Protein AF-M3AT67-F1 (afdb_monomer_lite)

Sequence (167 aa):
MSQQEASGSRSSTAAASSSAEDDWSSVTDPSERRKIQNRIAQRKFREKMRQQQEDRERQIENERRAKGAYTAPEPGDVDDLGESGIPWGSFSLRHVIARGRQKEQSSRETSPHAAASRTGGSSRVGLQLIDEYARGSPAWAAWRDRVGLGEQRPPPDAIPRSNEQRI

Organism: Pseudocercospora fijiensis (strain CIRAD86) (NCBI:txid383855)

Secondary structure (DSSP, 8-state):
-----------SSHHHHHHHTT-GGG---HHHHHHHHHHHHHHHHHHHHHHHHHHHHHHHHHHHHHHHHTSPPPTTTS-----TTSTT----HHHHHHHHHHHHHHHHHHSHHHHHHTSS---SSS----TTGGGSPPTTHHHHGGG-SS--PPPS-----------

Foldseek 3Di:
DDDDDDDPPDDDPPVVVLVVQLPLVPDPDPVSSVVSVVVVVVVVVVVVVVVVVVVVVVVVVVVVVVVCVPDDDQLVRDDCPPCCVPPVGDDSPSVVSVVVVVVVVVCCVPDPVVVVVVPDDDDPDPDPPPPPVVPDDDPCVVVVVVVPPDDPDDDPDDDPDDDDDDD

InterPro domains:
  IPR004827 Basic-leucine zipper domain [PS00036] (33-48)
  IPR052635 Secondary Metabolite Biosynthesis Regulator [PTHR39607] (3-114)

Radius of gyration: 35.33 Å; chains: 1; bounding box: 55×85×100 Å

pLDDT: mean 70.22, std 16.79, range [43.44, 96.75]

Structure (mmCIF, N/CA/C/O backbone):
data_AF-M3AT67-F1
#
_entry.id   AF-M3AT67-F1
#
loop_
_atom_site.group_PDB
_atom_site.id
_atom_site.type_symbol
_atom_site.label_atom_id
_atom_site.label_alt_id
_atom_site.label_comp_id
_atom_site.label_asym_id
_atom_site.label_entity_id
_atom_site.label_seq_id
_atom_site.pdbx_PDB_ins_code
_atom_site.Cartn_x
_atom_site.Cartn_y
_atom_site.Cartn_z
_atom_site.occupancy
_atom_site.B_iso_or_equiv
_atom_site.auth_seq_id
_atom_site.auth_comp_id
_atom_site.auth_asym_id
_atom_site.auth_atom_id
_atom_site.pdbx_PDB_model_num
ATOM 1 N N . MET A 1 1 ? 5.896 -48.317 30.051 1.00 45.38 1 MET A N 1
ATOM 2 C CA . MET A 1 1 ? 5.629 -46.966 30.588 1.00 45.38 1 MET A CA 1
ATOM 3 C C . MET A 1 1 ? 4.649 -46.297 29.645 1.00 45.38 1 MET A C 1
ATOM 5 O O . MET A 1 1 ? 4.865 -46.349 28.442 1.00 45.38 1 MET A O 1
ATOM 9 N N . SER A 1 2 ? 3.526 -45.844 30.196 1.00 44.16 2 SER A N 1
ATOM 10 C CA . SER A 1 2 ? 2.320 -45.418 29.485 1.00 44.16 2 SER A CA 1
ATOM 11 C C . SER A 1 2 ? 2.513 -44.221 28.555 1.00 44.16 2 SER A C 1
ATOM 13 O O . SER A 1 2 ? 3.313 -43.330 28.820 1.00 44.16 2 SER A O 1
ATOM 15 N N . GLN A 1 3 ? 1.699 -44.235 27.500 1.00 50.09 3 GLN A N 1
ATOM 16 C CA . GLN A 1 3 ? 1.462 -43.177 26.522 1.00 50.09 3 GLN A CA 1
ATOM 17 C C . GLN A 1 3 ? 1.010 -41.852 27.152 1.00 50.09 3 GLN A C 1
ATOM 19 O O . GLN A 1 3 ? 0.337 -41.884 28.182 1.00 50.09 3 GLN A O 1
ATOM 24 N N . GLN A 1 4 ? 1.234 -40.738 26.442 1.00 43.91 4 GLN A N 1
ATOM 25 C CA . GLN A 1 4 ? 0.180 -39.753 26.147 1.00 43.91 4 GLN A CA 1
ATOM 26 C C . GLN A 1 4 ? 0.640 -38.722 25.098 1.00 43.91 4 GLN A C 1
ATOM 28 O O . GLN A 1 4 ? 1.386 -37.790 25.386 1.00 43.91 4 GLN A O 1
ATOM 33 N N . GLU A 1 5 ? 0.142 -38.905 23.875 1.00 45.88 5 GLU A N 1
ATOM 34 C CA . GLU A 1 5 ? -0.000 -37.877 22.841 1.00 45.88 5 GLU A CA 1
ATOM 35 C C . GLU A 1 5 ? -1.113 -36.910 23.280 1.00 45.88 5 GLU A C 1
ATOM 37 O O . GLU A 1 5 ? -2.270 -37.310 23.416 1.00 45.88 5 GLU A O 1
ATOM 42 N N . ALA A 1 6 ? -0.786 -35.641 23.528 1.00 43.50 6 ALA A N 1
ATOM 43 C CA . ALA A 1 6 ? -1.781 -34.612 23.822 1.00 43.50 6 ALA A CA 1
ATOM 44 C C . ALA A 1 6 ? -2.079 -33.809 22.550 1.00 43.50 6 ALA A C 1
ATOM 46 O O . ALA A 1 6 ? -1.351 -32.883 22.189 1.00 43.50 6 ALA A O 1
ATOM 47 N N . SER A 1 7 ? -3.174 -34.161 21.872 1.00 47.81 7 SER A N 1
ATOM 48 C CA . SER A 1 7 ? -3.697 -33.408 20.735 1.00 47.81 7 SER A CA 1
ATOM 49 C C . SER A 1 7 ? -4.155 -32.012 21.176 1.00 47.81 7 SER A C 1
ATOM 51 O O . SER A 1 7 ? -5.141 -31.860 21.901 1.00 47.81 7 SER A O 1
ATOM 53 N N . GLY A 1 8 ? -3.468 -30.974 20.707 1.00 47.97 8 GLY A N 1
ATOM 54 C CA . GLY A 1 8 ? -3.884 -29.582 20.855 1.00 47.97 8 GLY A CA 1
ATOM 55 C C . GLY A 1 8 ? -5.006 -29.210 19.884 1.00 47.97 8 GLY A C 1
ATOM 56 O O . GLY A 1 8 ? -4.777 -28.439 18.960 1.00 47.97 8 GLY A O 1
ATOM 57 N N . SER A 1 9 ? -6.219 -29.722 20.101 1.00 48.59 9 SER A N 1
ATOM 58 C CA . SER A 1 9 ? -7.427 -29.257 19.404 1.00 48.59 9 SER A CA 1
ATOM 59 C C . SER A 1 9 ? -8.166 -28.244 20.281 1.00 48.59 9 SER A C 1
ATOM 61 O O . SER A 1 9 ? -9.017 -28.593 21.095 1.00 48.59 9 SER A O 1
ATOM 63 N N . ARG A 1 10 ? -7.779 -26.969 20.180 1.00 55.84 10 ARG A N 1
ATOM 64 C CA . ARG A 1 10 ? -8.461 -25.842 20.843 1.00 55.84 10 ARG A CA 1
ATOM 65 C C . ARG A 1 10 ? -8.321 -24.561 20.024 1.00 55.84 10 ARG A C 1
ATOM 67 O O . ARG A 1 10 ? -7.561 -23.672 20.391 1.00 55.84 10 ARG A O 1
ATOM 74 N N . SER A 1 11 ? -8.998 -24.457 18.883 1.00 56.22 11 SER A N 1
ATOM 75 C CA . SER A 1 11 ? -8.933 -23.210 18.096 1.00 56.22 11 SER A CA 1
ATOM 76 C C . SER A 1 11 ? -10.203 -22.796 17.358 1.00 56.22 11 SER A C 1
ATOM 78 O O . SER A 1 11 ? -10.238 -21.684 16.845 1.00 56.22 11 SER A O 1
ATOM 80 N N . SER A 1 12 ? -11.273 -23.592 17.343 1.00 55.72 12 SER A N 1
ATOM 81 C CA . SER A 1 12 ? -12.489 -23.235 16.595 1.00 55.72 12 SER A CA 1
ATOM 82 C C . SER A 1 12 ? -13.555 -22.502 17.422 1.00 55.72 12 SER A C 1
ATOM 84 O O . SER A 1 12 ? -14.336 -21.745 16.857 1.00 55.72 12 SER A O 1
ATOM 86 N N . THR A 1 13 ? -13.577 -22.648 18.751 1.00 51.97 13 THR A N 1
ATOM 87 C CA . THR A 1 13 ? -14.615 -22.040 19.613 1.00 51.97 13 THR A CA 1
ATOM 88 C C . THR A 1 13 ? -14.251 -20.661 20.178 1.00 51.97 13 THR A C 1
ATOM 90 O O . THR A 1 13 ? -15.144 -19.893 20.521 1.00 51.97 13 THR A O 1
ATOM 93 N N . ALA A 1 14 ? -12.964 -20.296 20.226 1.00 57.53 14 ALA A N 1
ATOM 94 C CA . ALA A 1 14 ? -12.507 -19.028 20.815 1.00 57.53 14 ALA A CA 1
ATOM 95 C C . ALA A 1 14 ? -12.813 -17.787 19.950 1.00 57.53 14 ALA A C 1
ATOM 97 O O . ALA A 1 14 ? -12.904 -16.675 20.465 1.00 57.53 14 ALA A O 1
ATOM 98 N N . ALA A 1 15 ? -12.972 -17.957 18.633 1.00 55.03 15 ALA A N 1
ATOM 99 C CA . ALA A 1 15 ? -13.294 -16.847 17.738 1.00 55.03 15 ALA A CA 1
ATOM 100 C C . ALA A 1 15 ? -14.748 -16.375 17.916 1.00 55.03 15 ALA A C 1
ATOM 102 O O . ALA A 1 15 ? -14.995 -15.171 17.938 1.00 55.03 15 ALA A O 1
ATOM 103 N N . ALA A 1 16 ? -15.687 -17.307 18.115 1.00 53.00 16 ALA A N 1
ATOM 104 C CA . ALA A 1 16 ? -17.110 -17.002 18.259 1.00 53.00 16 ALA A CA 1
ATOM 105 C C . ALA A 1 16 ? -17.460 -16.335 19.604 1.00 53.00 16 ALA A C 1
ATOM 107 O O . ALA A 1 16 ? -18.345 -15.486 19.638 1.00 53.00 16 ALA A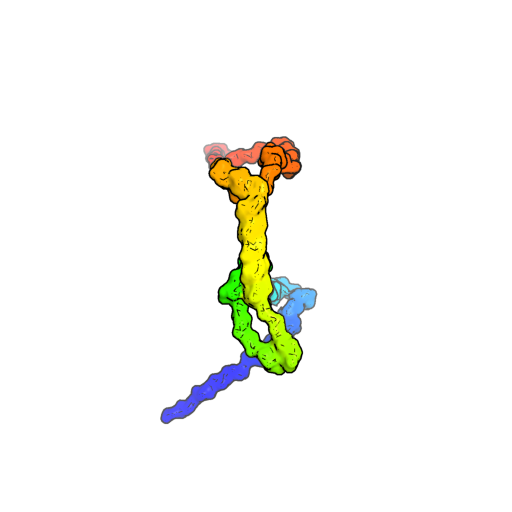 O 1
ATOM 108 N N . SER A 1 17 ? -16.756 -16.658 20.699 1.00 55.38 17 SER A N 1
ATOM 109 C CA . SER A 1 17 ? -16.982 -15.996 21.998 1.00 55.38 17 SER A CA 1
ATOM 110 C C . SER A 1 17 ? -16.421 -14.568 22.034 1.00 55.38 17 SER A C 1
ATOM 112 O O . SER A 1 17 ? -17.018 -13.676 22.634 1.00 55.38 17 SER A O 1
ATOM 114 N N . SER A 1 18 ? -15.319 -14.324 21.312 1.00 59.28 18 SER A N 1
ATOM 115 C CA . SER A 1 18 ? -14.606 -13.043 21.354 1.00 59.28 18 SER A CA 1
ATOM 116 C C . SER A 1 18 ? -15.445 -11.843 20.906 1.00 59.28 18 SER A C 1
ATOM 118 O O . SER A 1 18 ? -15.249 -10.747 21.422 1.00 59.28 18 SER A O 1
ATOM 120 N N . SER A 1 19 ? -16.399 -12.041 19.990 1.00 61.22 19 SER A N 1
ATOM 121 C CA . SER A 1 19 ? -17.265 -10.972 19.479 1.00 61.22 19 SER A CA 1
ATOM 122 C C . SER A 1 19 ? -18.291 -10.497 20.509 1.00 61.22 19 SER A C 1
ATOM 124 O O . SER A 1 19 ? -18.550 -9.303 20.587 1.00 61.22 19 SER A O 1
ATOM 126 N N . ALA A 1 20 ? -18.833 -11.407 21.326 1.00 64.94 20 ALA A N 1
ATOM 127 C CA . ALA A 1 20 ? -19.767 -11.062 22.401 1.00 64.94 20 ALA A CA 1
ATOM 128 C C . ALA A 1 20 ? -19.049 -10.414 23.601 1.00 64.94 20 ALA A C 1
ATOM 130 O O . ALA A 1 20 ? -19.610 -9.576 24.298 1.00 64.94 20 ALA A O 1
ATOM 131 N N . GLU A 1 21 ? -17.782 -10.769 23.826 1.00 65.38 21 GLU A N 1
ATOM 132 C CA . GLU A 1 21 ? -16.950 -10.246 24.919 1.00 65.38 21 GLU A CA 1
ATOM 133 C C . GLU A 1 21 ? -16.265 -8.904 24.595 1.00 65.38 21 GLU A C 1
ATOM 135 O O . GLU A 1 21 ? -15.608 -8.314 25.460 1.00 65.38 21 GLU A O 1
ATOM 140 N N . ASP A 1 22 ? -16.401 -8.410 23.364 1.00 69.19 22 ASP A N 1
ATOM 141 C CA . ASP A 1 22 ? -15.834 -7.138 22.902 1.00 69.19 22 ASP A CA 1
ATOM 142 C C . ASP A 1 22 ? -16.805 -5.943 23.005 1.00 69.19 22 ASP A C 1
ATOM 144 O O . ASP A 1 22 ? -16.386 -4.795 22.812 1.00 69.19 22 ASP A O 1
ATOM 148 N N . ASP A 1 23 ? -18.072 -6.166 23.361 1.00 79.81 23 ASP A N 1
ATOM 149 C CA . ASP A 1 23 ? -19.056 -5.092 23.540 1.00 79.81 23 ASP A CA 1
ATOM 150 C C . ASP A 1 23 ? -18.883 -4.399 24.900 1.00 79.81 23 ASP A C 1
ATOM 152 O O . ASP A 1 23 ? -19.496 -4.729 25.911 1.00 79.81 23 ASP A O 1
ATOM 156 N N . TRP A 1 24 ? -18.015 -3.386 24.934 1.00 80.75 24 TRP A N 1
ATOM 157 C CA . TRP A 1 24 ? -17.760 -2.566 26.124 1.00 80.75 24 TRP A CA 1
ATOM 158 C C . TRP A 1 24 ? -18.856 -1.529 26.412 1.00 80.75 24 TRP A C 1
ATOM 160 O O . TRP A 1 24 ? -18.820 -0.887 27.463 1.00 80.75 24 TRP A O 1
ATOM 170 N N . SER A 1 25 ? -19.790 -1.301 25.483 1.00 79.25 25 SER A N 1
ATOM 171 C CA . SER A 1 25 ? -20.842 -0.280 25.607 1.00 79.25 25 SER A CA 1
ATOM 172 C C . SER A 1 25 ? -21.978 -0.678 26.548 1.00 79.25 25 SER A C 1
ATOM 174 O O . SER A 1 25 ? -22.674 0.202 27.044 1.00 79.25 25 SER A O 1
ATOM 176 N N . SER A 1 26 ? -22.160 -1.974 26.805 1.00 77.44 26 SER A N 1
ATOM 177 C CA . SER A 1 26 ? -23.190 -2.525 27.697 1.00 77.44 26 SER A CA 1
ATOM 178 C C . SER A 1 26 ? -22.683 -2.799 29.121 1.00 77.44 26 SER A C 1
ATOM 180 O O . SER A 1 26 ? -23.468 -3.180 29.986 1.00 77.44 26 SER A O 1
ATOM 182 N N . VAL A 1 27 ? -21.389 -2.584 29.390 1.00 83.00 27 VAL A N 1
ATOM 183 C CA . VAL A 1 27 ? -20.759 -2.867 30.689 1.00 83.00 27 VAL A CA 1
ATOM 184 C C . VAL A 1 27 ? -20.924 -1.692 31.653 1.00 83.00 27 VAL A C 1
ATOM 186 O O . VAL A 1 27 ? -20.444 -0.588 31.393 1.00 83.00 27 VAL A O 1
ATOM 189 N N . THR A 1 28 ? -21.586 -1.944 32.785 1.00 86.06 28 THR A N 1
ATOM 190 C CA . THR A 1 28 ? -21.862 -0.947 33.834 1.00 86.06 28 THR A CA 1
ATOM 191 C C . THR A 1 28 ? -20.648 -0.665 34.728 1.00 86.06 28 THR A C 1
ATOM 193 O O . THR A 1 28 ? -20.479 0.470 35.168 1.00 86.06 28 THR A O 1
ATOM 196 N N . ASP A 1 29 ? -19.782 -1.657 34.976 1.00 90.19 29 ASP A N 1
ATOM 197 C CA . ASP A 1 29 ? -18.579 -1.480 35.803 1.00 90.19 29 ASP A CA 1
ATOM 198 C C . ASP A 1 29 ? -17.418 -0.809 35.025 1.00 90.19 29 ASP A C 1
ATOM 200 O O . ASP A 1 29 ? -16.987 -1.310 33.975 1.00 90.19 29 ASP A O 1
ATOM 204 N N . PRO A 1 30 ? -16.840 0.299 35.532 1.00 91.62 30 PRO A N 1
ATOM 205 C CA . PRO A 1 30 ? -15.703 0.965 34.897 1.00 91.62 30 PRO A CA 1
ATOM 206 C C . PRO A 1 30 ? -14.446 0.093 34.749 1.00 91.62 30 PRO A C 1
ATOM 208 O O . PRO A 1 30 ? -13.716 0.232 33.760 1.00 91.62 30 PRO A O 1
ATOM 211 N N . SER A 1 31 ? -14.169 -0.795 35.710 1.00 89.44 31 SER A N 1
ATOM 212 C CA . SER A 1 31 ? -12.942 -1.605 35.702 1.00 89.44 31 SER A CA 1
ATOM 213 C C . SER A 1 31 ? -13.005 -2.703 34.643 1.00 89.44 31 SER A C 1
ATOM 215 O O . SER A 1 31 ? -12.043 -2.911 33.894 1.00 89.44 31 SER A O 1
ATOM 217 N N . GLU A 1 32 ? -14.145 -3.377 34.525 1.00 89.00 32 GLU A N 1
ATOM 218 C CA . GLU A 1 32 ? -14.413 -4.345 33.462 1.00 89.00 32 GLU A CA 1
ATOM 219 C C . GLU A 1 32 ? -14.386 -3.699 32.076 1.00 89.00 32 GLU A C 1
ATOM 221 O O . GLU A 1 32 ? -13.685 -4.189 31.182 1.00 89.00 32 GLU A O 1
ATOM 226 N N . ARG A 1 33 ? -15.019 -2.530 31.911 1.00 94.06 33 ARG A N 1
ATOM 227 C CA . ARG A 1 33 ? -14.960 -1.762 30.659 1.00 94.06 33 ARG A CA 1
ATOM 228 C C . ARG A 1 33 ? -13.518 -1.469 30.239 1.00 94.06 33 ARG A C 1
ATOM 230 O O . ARG A 1 33 ? -13.166 -1.623 29.066 1.00 94.06 33 ARG A O 1
ATOM 237 N N . ARG A 1 34 ? -12.652 -1.088 31.188 1.00 94.38 34 ARG A N 1
ATOM 238 C CA . ARG A 1 34 ? -11.235 -0.808 30.909 1.00 94.38 34 ARG A CA 1
ATOM 239 C C . ARG A 1 34 ? -10.472 -2.050 30.438 1.00 94.38 34 ARG A C 1
ATOM 241 O O . ARG A 1 34 ? -9.646 -1.939 29.529 1.00 94.38 34 ARG A O 1
ATOM 248 N N . LYS A 1 35 ? -10.754 -3.228 31.005 1.00 94.31 35 LYS A N 1
ATOM 249 C CA . LYS A 1 35 ? -10.148 -4.502 30.571 1.00 94.31 35 LYS A CA 1
ATOM 250 C C . LYS A 1 35 ? -10.528 -4.838 29.127 1.00 94.31 35 LYS A C 1
ATOM 252 O O . LYS A 1 35 ? -9.646 -5.174 28.335 1.00 94.31 35 LYS A O 1
ATOM 257 N N . ILE A 1 36 ? -11.805 -4.679 28.768 1.00 92.56 36 ILE A N 1
ATOM 258 C CA . ILE A 1 36 ? -12.298 -4.929 27.404 1.00 92.56 36 ILE A CA 1
ATOM 259 C C . ILE A 1 36 ? -11.641 -3.964 26.410 1.00 92.56 36 ILE A C 1
ATOM 261 O O . ILE A 1 36 ? -11.109 -4.395 25.388 1.00 92.56 36 ILE A O 1
ATOM 265 N N . GLN A 1 37 ? -11.573 -2.671 26.741 1.00 93.62 37 GLN A N 1
ATOM 266 C CA . GLN A 1 37 ? -10.887 -1.682 25.905 1.00 93.62 37 GLN A CA 1
ATOM 267 C C . GLN A 1 37 ? -9.419 -2.036 25.655 1.00 93.62 37 GLN A C 1
ATOM 269 O O . GLN A 1 37 ? -8.972 -2.002 24.510 1.00 93.62 37 GLN A O 1
ATOM 274 N N . ASN A 1 38 ? -8.668 -2.392 26.702 1.00 95.31 38 ASN A N 1
ATOM 275 C CA . ASN A 1 38 ? -7.260 -2.768 26.563 1.00 95.31 38 ASN A CA 1
ATOM 276 C C . ASN A 1 38 ? -7.093 -4.008 25.679 1.00 95.31 38 ASN A C 1
ATOM 278 O O . ASN A 1 38 ? -6.204 -4.039 24.831 1.00 95.31 38 ASN A O 1
ATOM 282 N N . ARG A 1 39 ? -7.974 -5.003 25.822 1.00 93.75 39 ARG A N 1
ATOM 283 C CA . ARG A 1 39 ? -7.978 -6.199 24.972 1.00 93.75 39 ARG A CA 1
ATOM 284 C C . ARG A 1 39 ? -8.186 -5.845 23.497 1.00 93.75 39 ARG A C 1
ATOM 286 O O . ARG A 1 39 ? -7.401 -6.278 22.652 1.00 93.75 39 ARG A O 1
ATOM 293 N N . ILE A 1 40 ? -9.176 -5.008 23.189 1.00 93.31 40 ILE A N 1
ATOM 294 C CA . ILE A 1 40 ? -9.461 -4.565 21.815 1.00 93.31 40 ILE A CA 1
ATOM 295 C C . ILE A 1 40 ? -8.306 -3.730 21.259 1.00 93.31 40 ILE A C 1
ATOM 297 O O . ILE A 1 40 ? -7.873 -3.950 20.127 1.00 93.31 40 ILE A O 1
ATOM 301 N N . ALA A 1 41 ? -7.779 -2.795 22.052 1.00 94.62 41 ALA A N 1
ATOM 302 C CA . ALA A 1 41 ? -6.642 -1.969 21.667 1.00 94.62 41 ALA A CA 1
ATOM 303 C C . ALA A 1 41 ? -5.416 -2.834 21.348 1.00 94.62 41 ALA A C 1
ATOM 305 O O . ALA A 1 41 ? -4.776 -2.635 20.318 1.00 94.62 41 ALA A O 1
ATOM 306 N N . GLN A 1 42 ? -5.136 -3.847 22.172 1.00 95.69 42 GLN A N 1
ATOM 307 C CA . GLN A 1 42 ? -4.032 -4.775 21.954 1.00 95.69 42 GLN A CA 1
ATOM 308 C C . GLN A 1 42 ? -4.218 -5.596 20.675 1.00 95.69 42 GLN A C 1
ATOM 310 O O . GLN A 1 42 ? -3.253 -5.791 19.930 1.00 95.69 42 GLN A O 1
ATOM 315 N N . ARG A 1 43 ? -5.443 -6.067 20.397 1.00 95.12 43 ARG A N 1
ATOM 316 C CA . ARG A 1 43 ? -5.754 -6.786 19.155 1.00 95.12 43 ARG A CA 1
ATOM 317 C C . ARG A 1 43 ? -5.524 -5.894 17.938 1.00 95.12 43 ARG A C 1
ATOM 319 O O . ARG A 1 43 ? -4.746 -6.275 17.069 1.00 95.12 43 ARG A O 1
ATOM 326 N N . LYS A 1 44 ? -6.110 -4.692 17.927 1.00 95.81 44 LYS A N 1
ATOM 327 C CA . LYS A 1 44 ? -5.938 -3.712 16.841 1.00 95.81 44 LYS A CA 1
ATOM 328 C C . LYS A 1 44 ? -4.480 -3.311 16.652 1.00 95.81 44 LYS A C 1
ATOM 330 O O . LYS A 1 44 ? -4.029 -3.157 15.525 1.00 95.81 44 LYS A O 1
ATOM 335 N N . PHE A 1 45 ? -3.727 -3.163 17.740 1.00 96.75 45 PHE A N 1
ATOM 336 C CA . PHE A 1 45 ? -2.300 -2.870 17.670 1.00 96.75 45 PHE A CA 1
ATOM 337 C C . PHE A 1 45 ? -1.537 -3.999 16.969 1.00 96.75 45 PHE A C 1
ATOM 339 O O . PHE A 1 45 ? -0.801 -3.741 16.023 1.00 96.75 45 PHE A O 1
ATOM 346 N N . ARG A 1 46 ? -1.748 -5.256 17.381 1.00 96.62 46 ARG A N 1
ATOM 347 C CA . ARG A 1 46 ? -1.103 -6.423 16.753 1.00 96.62 46 ARG A CA 1
ATOM 348 C C . ARG A 1 46 ? -1.497 -6.582 15.285 1.00 96.62 46 ARG A C 1
ATOM 350 O O . ARG A 1 46 ? -0.641 -6.884 14.460 1.00 96.62 46 ARG A O 1
ATOM 357 N N . GLU A 1 47 ? -2.767 -6.363 14.967 1.00 95.44 47 GLU A N 1
ATOM 358 C CA . GLU A 1 47 ? -3.282 -6.393 13.598 1.00 95.44 47 GLU A CA 1
ATOM 359 C C . GLU A 1 47 ? -2.634 -5.307 12.736 1.00 95.44 47 GLU A C 1
ATOM 361 O O . GLU A 1 47 ? -2.063 -5.620 11.697 1.00 95.44 47 GLU A O 1
ATOM 366 N N . LYS A 1 48 ? -2.598 -4.058 13.216 1.00 96.50 48 LYS A N 1
ATOM 367 C CA . LYS A 1 48 ? -1.938 -2.946 12.522 1.00 96.50 48 LYS A CA 1
ATOM 368 C C . LYS A 1 48 ? -0.441 -3.184 12.335 1.00 96.50 48 LYS A C 1
ATOM 370 O O . LYS A 1 48 ? 0.096 -2.833 11.292 1.00 96.50 48 LYS A O 1
ATOM 375 N N . MET A 1 49 ? 0.235 -3.781 13.319 1.00 95.50 49 MET A N 1
ATOM 376 C CA . MET A 1 49 ? 1.651 -4.143 13.203 1.00 95.50 49 MET A CA 1
ATOM 377 C C . MET A 1 49 ? 1.881 -5.192 12.110 1.00 95.50 49 MET A C 1
ATOM 379 O O . MET A 1 49 ? 2.811 -5.048 11.321 1.00 95.50 49 MET A O 1
ATOM 383 N N . ARG A 1 50 ? 1.017 -6.213 12.027 1.00 95.56 50 ARG A N 1
ATOM 384 C CA . ARG A 1 50 ? 1.074 -7.225 10.962 1.00 95.56 50 ARG A CA 1
ATOM 385 C C . ARG A 1 50 ? 0.766 -6.617 9.594 1.00 95.56 50 ARG A C 1
ATOM 387 O O . ARG A 1 50 ? 1.508 -6.856 8.652 1.00 95.56 50 ARG A O 1
ATOM 394 N N . GLN A 1 51 ? -0.274 -5.792 9.507 1.00 95.12 51 GLN A N 1
ATOM 395 C CA . GLN A 1 51 ? -0.662 -5.130 8.267 1.00 95.12 51 GLN A CA 1
ATOM 396 C C . GLN A 1 51 ? 0.429 -4.181 7.767 1.00 95.12 51 GLN A C 1
ATOM 398 O O . GLN A 1 51 ? 0.761 -4.204 6.593 1.00 95.12 51 GLN A O 1
ATOM 403 N N . GLN A 1 52 ? 1.065 -3.412 8.656 1.00 96.00 52 GLN A N 1
ATOM 404 C CA . GLN A 1 52 ? 2.215 -2.590 8.272 1.00 96.00 52 GLN A CA 1
ATOM 405 C C . GLN A 1 52 ? 3.374 -3.421 7.726 1.00 96.00 52 GLN A C 1
ATOM 407 O O . GLN A 1 52 ? 4.087 -2.955 6.842 1.00 96.00 52 GLN A O 1
ATOM 412 N N . GLN A 1 53 ? 3.613 -4.607 8.286 1.00 95.50 53 GLN A N 1
ATOM 413 C CA . GLN A 1 53 ? 4.665 -5.486 7.795 1.00 95.50 53 GLN A CA 1
ATOM 414 C C . GLN A 1 53 ? 4.350 -5.969 6.374 1.00 95.50 53 GLN A C 1
ATOM 416 O O . GLN A 1 53 ? 5.181 -5.812 5.485 1.00 95.50 53 GLN A O 1
ATOM 421 N N . GLU A 1 54 ? 3.128 -6.446 6.145 1.00 95.75 54 GLU A N 1
ATOM 422 C CA . GLU A 1 54 ? 2.658 -6.851 4.818 1.00 95.75 54 GLU A CA 1
ATOM 423 C C . GLU A 1 54 ? 2.685 -5.683 3.820 1.00 95.75 54 GLU A C 1
ATOM 425 O O . GLU A 1 54 ? 3.151 -5.829 2.695 1.00 95.75 54 GLU A O 1
ATOM 430 N N . ASP A 1 55 ? 2.242 -4.493 4.226 1.00 94.50 55 ASP A N 1
ATOM 431 C CA . ASP A 1 55 ? 2.260 -3.297 3.383 1.00 94.50 55 ASP A CA 1
ATOM 432 C C . ASP A 1 55 ? 3.680 -2.916 2.967 1.00 94.50 55 ASP A C 1
ATOM 434 O O . ASP A 1 55 ? 3.902 -2.579 1.804 1.00 94.50 55 ASP A O 1
ATOM 438 N N . ARG A 1 56 ? 4.655 -3.006 3.881 1.00 94.62 56 ARG A N 1
ATOM 439 C CA . ARG A 1 56 ? 6.069 -2.788 3.545 1.00 94.62 56 ARG A CA 1
ATOM 440 C C . ARG A 1 56 ? 6.571 -3.821 2.546 1.00 94.62 56 ARG A C 1
ATOM 442 O O . ARG A 1 56 ? 7.221 -3.447 1.577 1.00 94.62 56 ARG A O 1
ATOM 449 N N . GLU A 1 57 ? 6.265 -5.097 2.754 1.00 94.56 57 GLU A N 1
ATOM 450 C CA . GLU A 1 57 ? 6.663 -6.168 1.834 1.00 94.56 57 GLU A CA 1
ATOM 451 C C . GLU A 1 57 ? 6.053 -5.965 0.443 1.00 94.56 57 GLU A C 1
ATOM 453 O O . GLU A 1 57 ? 6.764 -6.020 -0.563 1.00 94.56 57 GLU A O 1
ATOM 458 N N . ARG A 1 58 ? 4.760 -5.625 0.377 1.00 93.69 58 ARG A N 1
ATOM 459 C CA . ARG A 1 58 ? 4.077 -5.287 -0.877 1.00 93.69 58 ARG A CA 1
ATOM 460 C C . ARG A 1 58 ? 4.701 -4.074 -1.559 1.00 93.69 58 ARG A C 1
ATOM 462 O O . ARG A 1 58 ? 4.858 -4.090 -2.777 1.00 93.69 58 ARG A O 1
ATOM 469 N N . GLN A 1 59 ? 5.075 -3.041 -0.805 1.00 92.38 59 GLN A N 1
ATOM 470 C CA . GLN A 1 59 ? 5.747 -1.860 -1.351 1.00 92.38 59 GLN A CA 1
ATOM 471 C C . GLN A 1 59 ? 7.136 -2.186 -1.898 1.00 92.38 59 GLN A C 1
ATOM 473 O O . GLN A 1 59 ? 7.436 -1.762 -3.009 1.00 92.38 59 GLN A O 1
ATOM 478 N N . ILE A 1 60 ? 7.949 -2.968 -1.181 1.00 93.12 60 ILE A N 1
ATOM 479 C CA . ILE A 1 60 ? 9.282 -3.393 -1.639 1.00 93.12 60 ILE A CA 1
ATOM 480 C C . ILE A 1 60 ? 9.168 -4.197 -2.933 1.00 93.12 60 ILE A C 1
ATOM 482 O O . ILE A 1 60 ? 9.898 -3.948 -3.892 1.00 93.12 60 ILE A O 1
ATOM 486 N N . GLU A 1 61 ? 8.231 -5.140 -2.989 1.00 88.81 61 GLU A N 1
ATOM 487 C CA . GLU A 1 61 ? 8.028 -5.957 -4.180 1.00 88.81 61 GLU A CA 1
ATOM 488 C C . GLU A 1 61 ? 7.481 -5.128 -5.353 1.00 88.81 61 GLU A C 1
ATOM 490 O O . GLU A 1 61 ? 7.909 -5.296 -6.497 1.00 88.81 61 GLU A O 1
ATOM 495 N N . ASN A 1 62 ? 6.569 -4.192 -5.085 1.00 89.38 62 ASN A N 1
ATOM 496 C CA . ASN A 1 62 ? 6.094 -3.258 -6.098 1.00 89.38 62 ASN A CA 1
ATOM 497 C C . ASN A 1 62 ? 7.222 -2.352 -6.599 1.00 89.38 62 ASN A C 1
ATOM 499 O O . ASN A 1 62 ? 7.351 -2.163 -7.800 1.00 89.38 62 ASN A O 1
ATOM 503 N N . GLU A 1 63 ? 8.071 -1.832 -5.715 1.00 87.88 63 GLU A N 1
ATOM 504 C CA . GLU A 1 63 ? 9.231 -1.025 -6.085 1.00 87.88 63 GLU A CA 1
ATOM 505 C C . GLU A 1 63 ? 10.222 -1.842 -6.925 1.00 87.88 63 GLU A C 1
ATOM 507 O O . GLU A 1 63 ? 10.714 -1.358 -7.944 1.00 87.88 63 GLU A O 1
ATOM 512 N N . ARG A 1 64 ? 10.466 -3.108 -6.561 1.00 85.06 64 ARG A N 1
ATOM 513 C CA . ARG A 1 64 ? 11.294 -4.039 -7.340 1.00 85.06 64 ARG A CA 1
ATOM 514 C C . ARG A 1 64 ? 10.757 -4.216 -8.761 1.00 85.06 64 ARG A C 1
ATOM 516 O O . ARG A 1 64 ? 11.533 -4.150 -9.709 1.00 85.06 64 ARG A O 1
ATOM 523 N N . ARG A 1 65 ? 9.445 -4.411 -8.917 1.00 81.69 65 ARG A N 1
ATOM 524 C CA . ARG A 1 65 ? 8.796 -4.544 -10.234 1.00 81.69 65 ARG A CA 1
ATOM 525 C C . ARG A 1 65 ? 8.758 -3.219 -11.000 1.00 81.69 65 ARG A C 1
ATOM 527 O O . ARG A 1 65 ? 9.049 -3.190 -12.191 1.00 81.69 65 ARG A O 1
ATOM 534 N N . ALA A 1 66 ? 8.462 -2.114 -10.320 1.00 83.56 66 ALA A N 1
ATOM 535 C CA . ALA A 1 66 ? 8.352 -0.785 -10.915 1.00 83.56 66 ALA A CA 1
ATOM 536 C C . ALA A 1 66 ? 9.700 -0.243 -11.413 1.00 83.56 66 ALA A C 1
ATOM 538 O O . ALA A 1 66 ? 9.732 0.433 -12.440 1.00 83.56 66 ALA A O 1
ATOM 539 N N . LYS A 1 67 ? 10.819 -0.586 -10.756 1.00 75.38 67 LYS A N 1
ATOM 540 C CA . LYS A 1 67 ? 12.180 -0.249 -11.220 1.00 75.38 67 LYS A CA 1
ATOM 541 C C . LYS A 1 67 ? 12.471 -0.746 -12.644 1.00 75.38 67 LYS A C 1
ATOM 543 O O . LYS A 1 67 ? 13.260 -0.122 -13.348 1.00 75.38 67 LYS A O 1
ATOM 548 N N . GLY A 1 68 ? 11.818 -1.823 -13.084 1.00 68.56 68 GLY A N 1
ATOM 549 C CA . GLY A 1 68 ? 11.919 -2.338 -14.453 1.00 68.56 68 GLY A CA 1
ATOM 550 C C . GLY A 1 68 ? 10.844 -1.823 -15.417 1.00 68.56 68 GLY A C 1
ATOM 551 O O . GLY A 1 68 ? 11.005 -1.977 -16.619 1.00 68.56 68 GLY A O 1
ATOM 552 N N . ALA A 1 69 ? 9.766 -1.197 -14.931 1.00 75.12 69 ALA A N 1
ATOM 553 C CA . ALA A 1 69 ? 8.580 -0.908 -15.747 1.00 75.12 69 ALA A CA 1
ATOM 554 C C . ALA A 1 69 ? 8.770 0.231 -16.769 1.00 75.12 69 ALA A C 1
ATOM 556 O O . ALA A 1 69 ? 8.102 0.241 -17.799 1.00 75.12 69 ALA A O 1
ATOM 557 N N . TYR A 1 70 ? 9.675 1.179 -16.503 1.00 71.69 70 TYR A N 1
ATOM 558 C CA . TYR A 1 70 ? 9.987 2.292 -17.417 1.00 71.69 70 TYR A CA 1
ATOM 559 C C . TYR A 1 70 ? 11.291 2.099 -18.199 1.00 71.69 70 TYR A C 1
ATOM 561 O O . TYR A 1 70 ? 11.623 2.916 -19.060 1.00 71.69 70 TYR A O 1
ATOM 569 N N . THR A 1 71 ? 12.037 1.033 -17.914 1.00 77.12 71 THR A N 1
ATOM 570 C CA . THR A 1 71 ? 13.261 0.716 -18.647 1.00 77.12 71 THR A CA 1
ATOM 571 C C . THR A 1 71 ? 12.870 -0.079 -19.881 1.00 77.12 71 THR A C 1
ATOM 573 O O . THR A 1 71 ? 12.308 -1.164 -19.767 1.00 77.12 71 THR A O 1
ATOM 576 N N . ALA A 1 72 ? 13.135 0.473 -21.067 1.00 77.31 72 ALA A N 1
ATOM 577 C CA . ALA A 1 72 ? 12.910 -0.255 -22.310 1.00 77.31 72 ALA A CA 1
ATOM 578 C C . ALA A 1 72 ? 13.709 -1.574 -22.268 1.00 77.31 72 ALA A C 1
ATOM 580 O O . ALA A 1 72 ? 14.925 -1.501 -22.060 1.00 77.31 72 ALA A O 1
ATOM 581 N N . PRO A 1 73 ? 13.060 -2.741 -22.445 1.00 78.25 73 PRO A N 1
ATOM 582 C CA . PRO A 1 73 ? 13.724 -4.036 -22.323 1.00 78.25 73 PRO A CA 1
ATOM 583 C C . PRO A 1 73 ? 14.872 -4.154 -23.329 1.00 78.25 73 PRO A C 1
ATOM 585 O O . PRO A 1 73 ? 14.744 -3.723 -24.483 1.00 78.25 73 PRO A O 1
ATOM 588 N N . GLU A 1 74 ? 16.001 -4.728 -22.910 1.00 80.56 74 GLU A N 1
ATOM 589 C CA . GLU A 1 74 ? 17.067 -5.082 -23.842 1.00 80.56 74 GLU A CA 1
ATOM 590 C C . GLU A 1 74 ? 16.593 -6.242 -24.734 1.00 80.56 74 GLU A C 1
ATOM 592 O O . GLU A 1 74 ? 15.831 -7.103 -24.292 1.00 80.56 74 GLU A O 1
ATOM 597 N N . PRO A 1 75 ? 17.087 -6.354 -25.980 1.00 79.69 75 PRO A N 1
ATOM 598 C CA . PRO A 1 75 ? 16.806 -7.516 -26.827 1.00 79.69 75 PRO A CA 1
ATOM 599 C C . PRO A 1 75 ? 17.343 -8.843 -26.246 1.00 79.69 75 PRO A C 1
ATOM 601 O O . PRO A 1 75 ? 17.078 -9.900 -26.811 1.00 79.69 75 PRO A O 1
ATOM 604 N N . GLY A 1 76 ? 18.138 -8.809 -25.171 1.00 78.88 76 GLY A N 1
ATOM 605 C CA . GLY A 1 76 ? 18.555 -9.992 -24.411 1.00 78.88 76 GLY A CA 1
ATOM 606 C C . GLY A 1 76 ? 17.638 -10.347 -23.234 1.00 78.88 76 GLY A C 1
ATOM 607 O O . GLY A 1 76 ? 17.689 -11.484 -22.786 1.00 78.88 76 GLY A O 1
ATOM 608 N N . ASP A 1 77 ? 16.804 -9.409 -22.767 1.00 80.75 77 ASP A N 1
ATOM 609 C CA . ASP A 1 77 ? 15.892 -9.602 -21.625 1.00 80.75 77 ASP A CA 1
ATOM 610 C C . ASP A 1 77 ? 14.539 -10.193 -22.048 1.00 80.75 77 ASP A C 1
ATOM 612 O O . ASP A 1 77 ? 13.757 -10.653 -21.220 1.00 80.75 77 ASP A O 1
ATOM 616 N N . VAL A 1 78 ? 14.233 -10.132 -23.346 1.00 79.19 78 VAL A N 1
ATOM 617 C CA . VAL A 1 78 ? 13.058 -10.770 -23.937 1.00 79.19 78 VAL A CA 1
ATOM 618 C C . VAL A 1 78 ? 13.396 -12.208 -24.298 1.00 79.19 78 VAL A C 1
ATOM 620 O O . VAL A 1 78 ? 14.123 -12.461 -25.261 1.00 79.19 78 VAL A O 1
ATOM 623 N N . ASP A 1 79 ? 12.845 -13.145 -23.532 1.00 74.88 79 ASP A N 1
ATOM 624 C CA . ASP A 1 79 ? 12.924 -14.567 -23.842 1.00 74.88 79 ASP A CA 1
ATOM 625 C C . ASP A 1 79 ? 12.309 -14.834 -25.227 1.00 74.88 79 ASP A C 1
ATOM 627 O O . ASP A 1 79 ? 11.135 -14.546 -25.471 1.00 74.88 79 ASP A O 1
ATOM 631 N N . ASP A 1 80 ? 13.085 -15.443 -26.132 1.00 67.94 80 ASP A N 1
ATOM 632 C CA . ASP A 1 80 ? 12.553 -16.173 -27.293 1.00 67.94 80 ASP A CA 1
ATOM 633 C C . ASP A 1 80 ? 11.950 -17.484 -26.768 1.00 67.94 80 ASP A C 1
ATOM 635 O O . ASP A 1 80 ? 12.417 -18.583 -27.087 1.00 67.94 80 ASP A O 1
ATOM 639 N N . LEU A 1 81 ? 10.933 -17.390 -25.905 1.00 62.12 81 LEU A N 1
ATOM 640 C CA . LEU A 1 81 ? 10.090 -18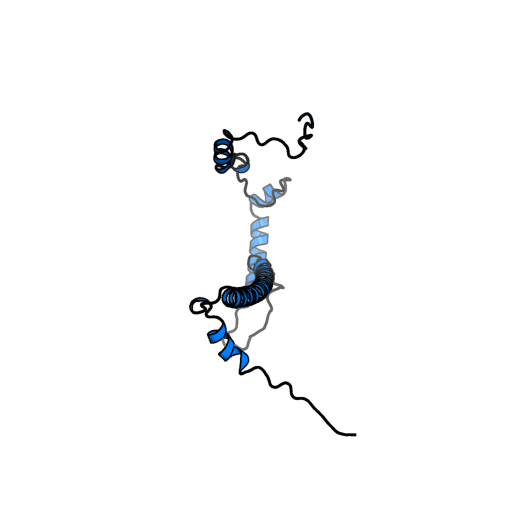.533 -25.603 1.00 62.12 81 LEU A CA 1
ATOM 641 C C . LEU A 1 81 ? 9.351 -18.825 -26.906 1.00 62.12 81 LEU A C 1
ATOM 643 O O . LEU A 1 81 ? 8.324 -18.227 -27.210 1.00 62.12 81 LEU A O 1
ATOM 647 N N . GLY A 1 82 ? 9.992 -19.633 -27.748 1.00 60.16 82 GLY A N 1
ATOM 648 C CA . GLY A 1 82 ? 9.573 -19.968 -29.093 1.00 60.16 82 GLY A CA 1
ATOM 649 C C . GLY A 1 82 ? 8.274 -20.749 -29.060 1.00 60.16 82 GLY A C 1
ATOM 650 O O . GLY A 1 82 ? 8.251 -21.950 -29.308 1.00 60.16 82 GLY A O 1
ATOM 651 N N . GLU A 1 83 ? 7.176 -20.055 -28.795 1.00 60.19 83 GLU A N 1
ATOM 652 C CA . GLU A 1 83 ? 5.818 -20.505 -29.032 1.00 60.19 83 GLU A CA 1
ATOM 653 C C . GLU A 1 83 ? 5.579 -20.448 -30.544 1.00 60.19 83 GLU A C 1
ATOM 655 O O . GLU A 1 83 ? 4.808 -19.650 -31.075 1.00 60.19 83 GLU A O 1
ATOM 660 N N . SER A 1 84 ? 6.282 -21.322 -31.265 1.00 63.50 84 SER A N 1
ATOM 661 C CA . SER A 1 84 ? 5.979 -21.705 -32.644 1.00 63.50 84 SER A CA 1
ATOM 662 C C . SER A 1 84 ? 4.775 -22.658 -32.716 1.00 63.50 84 SER A C 1
ATOM 664 O O . SER A 1 84 ? 4.474 -23.201 -33.775 1.00 63.50 84 SER A O 1
ATOM 666 N N . GLY A 1 85 ? 4.061 -22.852 -31.599 1.00 64.81 85 GLY A N 1
ATOM 667 C CA . GLY A 1 85 ? 2.862 -23.685 -31.510 1.00 64.81 85 GLY A CA 1
ATOM 668 C C . GLY A 1 85 ? 1.596 -23.040 -32.081 1.00 64.81 85 GLY A C 1
ATOM 669 O O . GLY A 1 85 ? 0.592 -23.728 -32.246 1.00 64.81 85 GLY A O 1
ATOM 670 N N . ILE A 1 86 ? 1.618 -21.741 -32.399 1.00 76.50 86 ILE A N 1
ATOM 671 C CA . ILE A 1 86 ? 0.500 -21.078 -33.077 1.00 76.50 86 ILE A CA 1
ATOM 672 C C . ILE A 1 86 ? 0.704 -21.247 -34.591 1.00 76.50 86 ILE A C 1
ATOM 674 O O . ILE A 1 86 ? 1.722 -20.784 -35.111 1.00 76.50 86 ILE A O 1
ATOM 678 N N . PRO A 1 87 ? -0.246 -21.857 -35.329 1.00 70.25 87 PRO A N 1
ATOM 679 C CA . PRO A 1 87 ? -0.072 -22.210 -36.746 1.00 70.25 87 PRO A CA 1
ATOM 680 C C . PRO A 1 87 ? 0.107 -21.000 -37.676 1.00 70.25 87 PRO A C 1
ATOM 682 O O . PRO A 1 87 ? 0.491 -21.158 -38.831 1.00 70.25 87 PRO A O 1
ATOM 685 N N . TRP A 1 88 ? -0.155 -19.791 -37.179 1.00 75.00 88 TRP A N 1
ATOM 686 C CA . TRP A 1 88 ? 0.028 -18.534 -37.904 1.00 75.00 88 TRP A CA 1
ATOM 687 C C . TRP A 1 88 ? 1.380 -17.851 -37.644 1.00 75.00 88 TRP A C 1
ATOM 689 O O . TRP A 1 88 ? 1.648 -16.813 -38.241 1.00 75.00 88 TRP A O 1
ATOM 699 N N . GLY A 1 89 ? 2.242 -18.447 -36.811 1.00 71.94 89 GLY A N 1
ATOM 700 C CA . GLY A 1 89 ? 3.535 -17.888 -36.419 1.00 71.94 89 GLY A CA 1
ATOM 701 C C . GLY A 1 89 ? 3.392 -16.763 -35.390 1.00 71.94 89 GLY A C 1
ATOM 702 O O . GLY A 1 89 ? 2.623 -15.821 -35.571 1.00 71.94 89 GLY A O 1
ATOM 703 N N . SER A 1 90 ? 4.124 -16.852 -34.282 1.00 69.06 90 SER A N 1
ATOM 704 C CA . SER A 1 90 ? 4.242 -15.754 -33.320 1.00 69.06 90 SER A CA 1
ATOM 705 C C . SER A 1 90 ? 5.180 -14.663 -33.857 1.00 69.06 90 SER A C 1
ATOM 707 O O . SER A 1 90 ? 6.104 -14.926 -34.630 1.00 69.06 90 SER A O 1
ATOM 709 N N . PHE A 1 91 ? 4.935 -13.407 -33.479 1.00 71.19 91 PHE A N 1
ATOM 710 C CA . PHE A 1 91 ? 5.843 -12.302 -33.790 1.00 71.19 91 PHE A CA 1
ATOM 711 C C . PHE A 1 91 ? 7.049 -12.347 -32.841 1.00 71.19 91 PHE A C 1
ATOM 713 O O . PHE A 1 91 ? 6.892 -12.475 -31.629 1.00 71.19 91 PHE A O 1
ATOM 720 N N . SER A 1 92 ? 8.265 -12.196 -33.366 1.00 83.56 92 SER A N 1
ATOM 721 C CA . SER A 1 92 ? 9.474 -12.161 -32.538 1.00 83.56 92 SER A CA 1
ATOM 722 C C . SER A 1 92 ? 9.697 -10.758 -31.972 1.00 83.56 92 SER A C 1
ATOM 724 O O . SER A 1 92 ? 10.294 -9.879 -32.602 1.00 83.56 92 SER A O 1
ATOM 726 N N . LEU A 1 93 ? 9.223 -10.537 -30.743 1.00 83.19 93 LEU A N 1
ATOM 727 C CA . LEU A 1 93 ? 9.384 -9.263 -30.033 1.00 83.19 93 LEU A CA 1
ATOM 728 C C . LEU A 1 93 ? 10.865 -8.855 -29.923 1.00 83.19 93 LEU A C 1
ATOM 730 O O . LEU A 1 93 ? 11.204 -7.683 -30.088 1.00 83.19 93 LEU A O 1
ATOM 734 N N . ARG A 1 94 ? 11.761 -9.837 -29.777 1.00 85.56 94 ARG A N 1
ATOM 735 C CA . ARG A 1 94 ? 13.215 -9.653 -29.815 1.00 85.56 94 ARG A CA 1
ATOM 736 C C . ARG A 1 94 ? 13.714 -9.004 -31.103 1.00 85.56 94 ARG A C 1
ATOM 738 O O . ARG A 1 94 ? 14.503 -8.061 -31.048 1.00 85.56 94 ARG A O 1
ATOM 745 N N . HIS A 1 95 ? 13.237 -9.468 -32.260 1.00 83.88 95 HIS A N 1
ATOM 746 C CA . HIS A 1 95 ? 13.620 -8.905 -33.555 1.00 83.88 95 HIS A CA 1
ATOM 747 C C . HIS A 1 95 ? 13.118 -7.467 -33.705 1.00 83.88 95 HIS A C 1
ATOM 749 O O . HIS A 1 95 ? 13.858 -6.594 -34.164 1.00 83.88 95 HIS A O 1
ATOM 755 N N . VAL A 1 96 ? 11.877 -7.207 -33.283 1.00 87.69 96 VAL A N 1
ATOM 756 C CA . VAL A 1 96 ? 11.265 -5.871 -33.321 1.00 87.69 96 VAL A CA 1
ATOM 757 C C . VAL A 1 96 ? 12.062 -4.883 -32.466 1.00 87.69 96 VAL A C 1
ATOM 759 O O . VAL A 1 96 ? 12.411 -3.802 -32.943 1.00 87.69 96 VAL A O 1
ATOM 762 N N . ILE A 1 97 ? 12.413 -5.270 -31.237 1.00 88.19 97 ILE A N 1
ATOM 763 C CA . ILE A 1 97 ? 13.189 -4.437 -30.309 1.00 88.19 97 ILE A CA 1
ATOM 764 C C . ILE A 1 97 ? 14.610 -4.197 -30.835 1.00 88.19 97 ILE A C 1
ATOM 766 O O . ILE A 1 97 ? 15.052 -3.047 -30.900 1.00 88.19 97 ILE A O 1
ATOM 770 N N . ALA A 1 98 ? 15.318 -5.249 -31.264 1.00 86.62 98 ALA A N 1
ATOM 771 C CA . ALA A 1 98 ? 16.680 -5.137 -31.791 1.00 86.62 98 ALA A CA 1
ATOM 772 C C . ALA A 1 98 ? 16.742 -4.203 -33.010 1.00 86.62 98 ALA A C 1
ATOM 774 O O . ALA A 1 98 ? 17.584 -3.303 -33.083 1.00 86.62 98 ALA A O 1
ATOM 775 N N . ARG A 1 99 ? 15.796 -4.362 -33.945 1.00 89.56 99 ARG A N 1
ATOM 776 C CA . ARG A 1 99 ? 15.715 -3.527 -35.146 1.00 89.56 99 ARG A CA 1
ATOM 777 C C . ARG A 1 99 ? 15.324 -2.085 -34.830 1.00 89.56 99 ARG A C 1
ATOM 779 O O . ARG A 1 99 ? 15.862 -1.165 -35.447 1.00 89.56 99 ARG A O 1
ATOM 786 N N . GLY A 1 100 ? 14.426 -1.877 -33.865 1.00 89.12 100 GLY A N 1
ATOM 787 C CA . GLY A 1 100 ? 14.066 -0.551 -33.365 1.00 89.12 100 GLY A CA 1
ATOM 788 C C . GLY A 1 100 ? 15.274 0.194 -32.795 1.00 89.12 100 GLY A C 1
ATOM 789 O O . GLY A 1 100 ? 15.530 1.333 -33.185 1.00 89.12 100 GLY A O 1
ATOM 790 N N . ARG A 1 101 ? 16.083 -0.474 -31.964 1.00 84.31 101 ARG A N 1
ATOM 791 C CA . ARG A 1 101 ? 17.297 0.121 -31.387 1.00 84.31 101 ARG A CA 1
ATOM 792 C C . ARG A 1 101 ? 18.384 0.425 -32.405 1.00 84.31 101 ARG A C 1
ATOM 794 O O . ARG A 1 101 ? 18.947 1.514 -32.359 1.00 84.31 101 ARG A O 1
ATOM 801 N N . GLN A 1 102 ? 18.650 -0.473 -33.352 1.00 84.81 102 GLN A N 1
ATOM 802 C CA . GLN A 1 102 ? 19.619 -0.207 -34.422 1.00 84.81 102 GLN A CA 1
ATOM 803 C C . GLN A 1 102 ? 19.225 1.038 -35.239 1.00 84.81 102 GLN A C 1
ATOM 805 O O . GLN A 1 102 ? 20.069 1.855 -35.622 1.00 84.81 102 GLN A O 1
ATOM 810 N N . LYS A 1 103 ? 17.920 1.224 -35.476 1.00 84.56 103 LYS A N 1
ATOM 811 C CA . LYS A 1 103 ? 17.389 2.416 -36.145 1.00 84.56 103 LYS A CA 1
ATOM 812 C C . LYS A 1 103 ? 17.492 3.670 -35.270 1.00 84.56 103 LYS A C 1
ATOM 814 O O . LYS A 1 103 ? 17.809 4.735 -35.789 1.00 84.56 103 LYS A O 1
ATOM 819 N N . GLU A 1 104 ? 17.260 3.570 -33.963 1.00 81.81 104 GLU A N 1
ATOM 820 C CA . GLU A 1 104 ? 17.416 4.690 -33.021 1.00 81.81 104 GLU A CA 1
ATOM 821 C C . GLU A 1 104 ? 18.881 5.136 -32.893 1.00 81.81 104 GLU A C 1
ATOM 823 O O . GLU A 1 104 ? 19.157 6.331 -32.929 1.00 81.81 104 GLU A O 1
ATOM 828 N N . GLN A 1 105 ? 19.825 4.196 -32.795 1.00 78.31 105 GLN A N 1
ATOM 829 C CA . GLN A 1 105 ? 21.264 4.475 -32.712 1.00 78.31 105 GLN A CA 1
ATOM 830 C C . GLN A 1 105 ? 21.772 5.176 -33.974 1.00 78.31 105 GLN A C 1
ATOM 832 O O . GLN A 1 105 ? 22.356 6.254 -33.884 1.00 78.31 105 GLN A O 1
ATOM 837 N N . SER A 1 106 ? 21.448 4.639 -35.151 1.00 80.31 106 SER A N 1
ATOM 838 C CA . SER A 1 106 ? 21.789 5.284 -36.426 1.00 80.31 106 SER A CA 1
ATOM 839 C C . SER A 1 106 ? 21.115 6.653 -36.589 1.00 80.31 106 SER A C 1
ATOM 841 O O . SER A 1 106 ? 21.753 7.611 -37.021 1.00 80.31 106 SER A O 1
ATOM 843 N N . SER A 1 107 ? 19.850 6.798 -36.184 1.00 76.06 107 SER A N 1
ATOM 844 C CA . SER A 1 107 ? 19.159 8.098 -36.201 1.00 76.06 107 SER A CA 1
ATOM 845 C C . SER A 1 107 ? 19.801 9.106 -35.244 1.00 76.06 107 SER A C 1
ATOM 847 O O . SER A 1 107 ? 19.921 10.280 -35.578 1.00 76.06 107 SER A O 1
ATOM 849 N N . ARG A 1 108 ? 20.256 8.669 -34.064 1.00 69.69 108 ARG A N 1
ATOM 850 C CA . ARG A 1 108 ? 20.989 9.523 -33.123 1.00 69.69 108 ARG A CA 1
ATOM 851 C C . ARG A 1 108 ? 22.312 9.979 -33.713 1.00 69.69 108 ARG A C 1
ATOM 853 O O . ARG A 1 108 ? 22.561 11.177 -33.725 1.00 69.69 108 ARG A O 1
ATOM 860 N N . GLU A 1 109 ? 23.117 9.068 -34.246 1.00 68.19 109 GLU A N 1
ATOM 861 C CA . GLU A 1 109 ? 24.443 9.372 -34.800 1.00 68.19 109 GLU A CA 1
ATOM 862 C C . GLU A 1 109 ? 24.394 10.308 -36.013 1.00 68.19 109 GLU A C 1
ATOM 864 O O . GLU A 1 109 ? 25.293 11.130 -36.192 1.00 68.19 109 GLU A O 1
ATOM 869 N N . THR A 1 110 ? 23.326 10.216 -36.805 1.00 69.25 110 THR A N 1
ATOM 870 C CA . THR A 1 110 ? 23.086 11.061 -37.984 1.00 69.25 110 THR A CA 1
ATOM 871 C C . THR A 1 110 ? 22.381 12.382 -37.657 1.00 69.25 110 THR A C 1
ATOM 873 O O . THR A 1 110 ? 22.306 13.262 -38.514 1.00 69.25 110 THR A O 1
ATOM 876 N N . SER A 1 111 ? 21.872 12.557 -36.432 1.00 65.69 111 SER A N 1
ATOM 877 C CA . SER A 1 111 ? 21.122 13.757 -36.054 1.00 65.69 111 SER A CA 1
ATOM 878 C C . SER A 1 111 ? 22.030 14.956 -35.723 1.00 65.69 111 SER A C 1
ATOM 880 O O . SER A 1 111 ? 23.079 14.793 -35.088 1.00 65.69 111 SER A O 1
ATOM 882 N N . PRO A 1 112 ? 21.605 16.195 -36.040 1.00 59.25 112 PRO A N 1
ATOM 883 C CA . PRO A 1 112 ? 22.341 17.414 -35.686 1.00 59.25 112 PRO A CA 1
ATOM 884 C C . PRO A 1 112 ? 22.514 17.603 -34.165 1.00 59.25 112 PRO A C 1
ATOM 886 O O . PRO A 1 112 ? 23.482 18.221 -33.723 1.00 59.25 112 PRO A O 1
ATOM 889 N N . HIS A 1 113 ? 21.640 17.012 -33.342 1.00 54.75 113 HIS A N 1
ATOM 890 C CA . HIS A 1 113 ? 21.758 17.032 -31.881 1.00 54.75 113 HIS A CA 1
ATOM 891 C C . HIS A 1 113 ? 22.910 16.163 -31.338 1.00 54.75 113 HIS A C 1
ATOM 893 O O . HIS A 1 113 ? 23.468 16.488 -30.289 1.00 54.75 113 HIS A O 1
ATOM 899 N N . ALA A 1 114 ? 23.341 15.111 -32.046 1.00 59.47 114 ALA A N 1
ATOM 900 C CA . ALA A 1 114 ? 24.494 14.312 -31.620 1.00 59.47 114 ALA A CA 1
ATOM 901 C C . ALA A 1 114 ? 25.834 15.025 -31.842 1.00 59.47 114 ALA A C 1
ATOM 903 O O . ALA A 1 114 ? 26.780 14.788 -31.090 1.00 59.47 114 ALA A O 1
ATOM 904 N N . ALA A 1 115 ? 25.935 15.934 -32.815 1.00 58.12 115 ALA A N 1
ATOM 905 C CA . ALA A 1 115 ? 27.124 16.771 -32.991 1.00 58.12 115 ALA A CA 1
ATOM 906 C C . ALA A 1 115 ? 27.327 17.736 -31.803 1.00 58.12 115 ALA A C 1
ATOM 908 O O . ALA A 1 115 ? 28.447 17.875 -31.317 1.00 58.12 115 ALA A O 1
ATOM 909 N N . ALA A 1 116 ? 26.240 18.308 -31.270 1.00 58.03 116 ALA A N 1
ATOM 910 C CA . ALA A 1 116 ? 26.272 19.202 -30.107 1.00 58.03 116 ALA A CA 1
ATOM 911 C C . ALA A 1 116 ? 26.665 18.489 -28.796 1.00 58.03 116 ALA A C 1
ATOM 913 O O . ALA A 1 116 ? 27.302 19.079 -27.930 1.00 58.03 116 ALA A O 1
ATOM 914 N N . SER A 1 117 ? 26.349 17.196 -28.656 1.00 54.44 117 SER A N 1
ATOM 915 C CA . SER A 1 117 ? 26.687 16.418 -27.450 1.00 54.44 117 SER A CA 1
ATOM 916 C C . SER A 1 117 ? 28.182 16.095 -27.290 1.00 54.44 117 SER A C 1
ATOM 918 O O . SER A 1 117 ? 28.627 15.767 -26.192 1.00 54.44 117 SER A O 1
ATOM 920 N N . ARG A 1 118 ? 28.980 16.220 -28.361 1.00 55.41 118 ARG A N 1
ATOM 921 C CA . ARG A 1 118 ? 30.435 15.979 -28.328 1.00 55.41 118 ARG A CA 1
ATOM 922 C C . ARG A 1 118 ? 31.200 17.160 -27.725 1.00 55.41 118 ARG A C 1
ATOM 924 O O . ARG A 1 118 ? 32.337 16.993 -27.295 1.00 55.41 118 ARG A O 1
ATOM 931 N N . THR A 1 119 ? 30.571 18.336 -27.632 1.00 54.81 119 THR A N 1
ATOM 932 C CA . THR A 1 119 ? 31.153 19.543 -27.033 1.00 54.81 119 THR A CA 1
ATOM 933 C C . THR A 1 119 ? 30.749 19.650 -25.555 1.00 54.81 119 THR A C 1
ATOM 935 O O . THR A 1 119 ? 30.003 20.533 -25.152 1.00 54.81 119 THR A O 1
ATOM 938 N N . GLY A 1 120 ? 31.197 18.693 -24.738 1.00 56.62 120 GLY A N 1
ATOM 939 C CA . GLY A 1 120 ? 31.406 18.870 -23.292 1.00 56.62 120 GLY A CA 1
ATOM 940 C C . GLY A 1 120 ? 30.305 19.551 -22.461 1.00 56.62 120 GLY A C 1
ATOM 941 O O . GLY A 1 120 ? 30.616 20.451 -21.688 1.00 56.62 120 GLY A O 1
ATOM 942 N N . GLY A 1 121 ? 29.047 19.114 -22.563 1.00 49.62 121 GLY A N 1
ATOM 943 C CA . GLY A 1 121 ? 27.940 19.628 -21.745 1.00 49.62 121 GLY A CA 1
ATOM 944 C C . GLY A 1 121 ? 27.127 18.512 -21.095 1.00 49.62 121 GLY A C 1
ATOM 945 O O . GLY A 1 121 ? 26.003 18.239 -21.503 1.00 49.62 121 GLY A O 1
ATOM 946 N N . SER A 1 122 ? 27.693 17.834 -20.094 1.00 45.12 122 SER A N 1
ATOM 947 C CA . SER A 1 122 ? 26.995 16.792 -19.329 1.00 45.12 122 SER A CA 1
ATOM 948 C C . SER A 1 122 ? 25.947 17.409 -18.389 1.00 45.12 122 SER A C 1
ATOM 950 O O . SER A 1 122 ? 26.205 17.579 -17.199 1.00 45.12 122 SER A O 1
ATOM 952 N N . SER A 1 123 ? 24.744 17.687 -18.898 1.00 47.34 123 SER A N 1
ATOM 953 C CA . SER A 1 123 ? 23.538 17.723 -18.063 1.00 47.34 123 SER A CA 1
ATOM 954 C C . SER A 1 123 ? 22.893 16.342 -18.123 1.00 47.34 123 SER A C 1
ATOM 956 O O . SER A 1 123 ? 22.384 15.900 -19.153 1.00 47.34 123 SER A O 1
ATOM 958 N N . ARG A 1 124 ? 22.973 15.595 -17.018 1.00 44.81 124 ARG A N 1
ATOM 959 C CA . ARG A 1 124 ? 22.079 14.452 -16.844 1.00 44.81 124 ARG A CA 1
ATOM 960 C C . ARG A 1 124 ? 20.677 15.046 -16.813 1.00 44.81 124 ARG A C 1
ATOM 962 O O . ARG A 1 124 ? 20.416 15.921 -15.998 1.00 44.81 124 ARG A O 1
ATOM 969 N N . VAL A 1 125 ? 19.825 14.556 -17.707 1.00 53.03 125 VAL A N 1
ATOM 970 C CA . VAL A 1 125 ? 18.475 15.058 -17.985 1.00 53.03 125 VAL A CA 1
ATOM 971 C C . VAL A 1 125 ? 18.502 16.381 -18.765 1.00 53.03 125 VAL A C 1
ATOM 973 O O . VAL A 1 125 ? 18.713 17.448 -18.204 1.00 53.03 125 VAL A O 1
ATOM 976 N N . GLY A 1 126 ? 18.286 16.302 -20.083 1.00 48.25 126 GLY A N 1
ATOM 977 C CA . GLY A 1 126 ? 18.231 17.437 -21.015 1.00 48.25 126 GLY A CA 1
ATOM 978 C C . GLY A 1 126 ? 17.005 18.337 -20.829 1.00 48.25 126 GLY A C 1
ATOM 979 O O . GLY A 1 126 ? 16.273 18.598 -21.777 1.00 48.25 126 GLY A O 1
ATOM 980 N N . LEU A 1 127 ? 16.769 18.795 -19.605 1.00 44.44 127 LEU A N 1
ATOM 981 C CA . LEU A 1 127 ? 15.761 19.777 -19.256 1.00 44.44 127 LEU A CA 1
ATOM 982 C C . LEU A 1 127 ? 16.495 20.945 -18.599 1.00 44.44 127 LEU A C 1
ATOM 984 O O . LEU A 1 127 ? 16.828 20.894 -17.418 1.00 44.44 127 LEU A O 1
ATOM 988 N N . GLN A 1 128 ? 16.744 22.012 -19.360 1.00 55.59 128 GLN A N 1
ATOM 98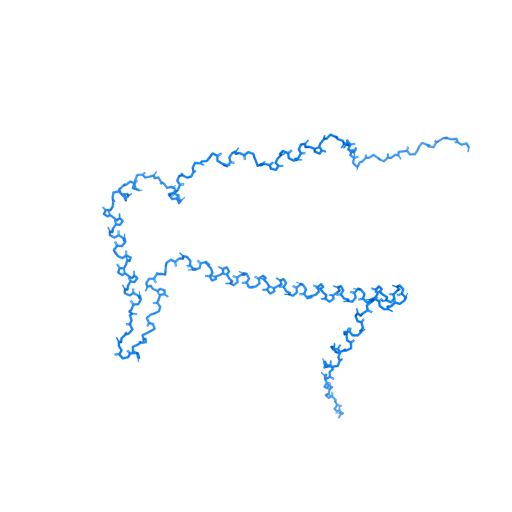9 C CA . GLN A 1 128 ? 16.998 23.324 -18.766 1.00 55.59 128 GLN A CA 1
ATOM 990 C C . GLN A 1 128 ? 15.679 23.824 -18.159 1.00 55.59 128 GLN A C 1
ATOM 992 O O . GLN A 1 128 ? 14.972 24.644 -18.736 1.00 55.59 128 GLN A O 1
ATOM 997 N N . LEU A 1 129 ? 15.311 23.268 -17.006 1.00 49.53 129 LEU A N 1
ATOM 998 C CA . LEU A 1 129 ? 14.308 23.857 -16.134 1.00 49.53 129 LEU A CA 1
ATOM 999 C C . LEU A 1 129 ? 15.001 24.989 -15.380 1.00 49.53 129 LEU A C 1
ATOM 1001 O O . LEU A 1 129 ? 15.870 24.768 -14.542 1.00 49.53 129 LEU A O 1
ATOM 1005 N N . ILE A 1 130 ? 14.640 26.205 -15.767 1.00 49.56 130 ILE A N 1
ATOM 1006 C CA . ILE A 1 130 ? 14.955 27.475 -15.114 1.00 49.56 130 ILE A CA 1
ATOM 1007 C C . ILE A 1 130 ? 14.864 27.343 -13.581 1.00 49.56 130 ILE A C 1
ATOM 1009 O O . ILE A 1 130 ? 13.792 27.107 -13.023 1.00 49.56 130 ILE A O 1
ATOM 1013 N N . ASP A 1 131 ? 16.011 27.518 -12.915 1.00 52.91 131 ASP A N 1
ATOM 1014 C CA . ASP A 1 131 ? 16.241 27.541 -11.457 1.00 52.91 131 ASP A CA 1
ATOM 1015 C C . ASP A 1 131 ? 15.637 28.795 -10.786 1.00 52.91 131 ASP A C 1
ATOM 1017 O O . ASP A 1 131 ? 16.255 29.459 -9.958 1.00 52.91 131 ASP A O 1
ATOM 1021 N N . GLU A 1 132 ? 14.429 29.187 -11.183 1.00 52.34 132 GLU A N 1
ATOM 1022 C CA . GLU A 1 132 ? 13.760 30.372 -10.635 1.00 52.34 132 GLU A CA 1
ATOM 1023 C C . GLU A 1 132 ? 12.733 29.980 -9.561 1.00 52.34 132 GLU A C 1
ATOM 1025 O O . GLU A 1 132 ? 12.566 30.675 -8.562 1.00 52.34 132 GLU A O 1
ATOM 1030 N N . TYR A 1 133 ? 12.131 28.790 -9.682 1.00 52.31 133 TYR A N 1
ATOM 1031 C CA . TYR A 1 133 ? 11.145 28.282 -8.719 1.00 52.31 133 TYR A CA 1
ATOM 1032 C C . TYR A 1 133 ? 11.770 27.704 -7.438 1.00 52.31 133 TYR A C 1
ATOM 1034 O O . TYR A 1 133 ? 11.127 27.690 -6.391 1.00 52.31 133 TYR A O 1
ATOM 1042 N N . ALA A 1 134 ? 13.026 27.247 -7.492 1.00 55.97 134 ALA A N 1
ATOM 1043 C CA . ALA A 1 134 ? 13.715 26.653 -6.342 1.00 55.97 134 ALA A CA 1
ATOM 1044 C C . ALA A 1 134 ? 14.205 27.693 -5.315 1.00 55.97 134 ALA A C 1
ATOM 1046 O O . ALA A 1 134 ? 14.499 27.337 -4.175 1.00 55.97 134 ALA A O 1
ATOM 1047 N N . ARG A 1 135 ? 14.267 28.980 -5.693 1.00 59.91 135 ARG A N 1
ATOM 1048 C CA . ARG A 1 135 ? 14.683 30.085 -4.808 1.00 59.91 135 ARG A CA 1
ATOM 1049 C C . ARG A 1 135 ? 13.514 30.856 -4.191 1.00 59.91 135 ARG A C 1
ATOM 1051 O O . ARG A 1 135 ? 13.741 31.753 -3.382 1.00 59.91 135 ARG A O 1
ATOM 1058 N N . GLY A 1 136 ? 12.275 30.527 -4.557 1.00 60.34 136 GLY A N 1
ATOM 1059 C CA . GLY A 1 136 ? 11.085 31.123 -3.960 1.00 60.34 136 GLY A CA 1
ATOM 1060 C C . GLY A 1 136 ? 10.821 30.551 -2.568 1.00 60.34 136 GLY A C 1
ATOM 1061 O O . GLY A 1 136 ? 10.685 29.339 -2.404 1.00 60.34 136 GLY A O 1
ATOM 1062 N N . SER A 1 137 ? 10.722 31.416 -1.557 1.00 65.12 137 SER A N 1
ATOM 1063 C CA . SER A 1 137 ? 10.293 31.013 -0.215 1.00 65.12 137 SER A CA 1
ATOM 1064 C C . SER A 1 137 ? 8.919 30.331 -0.284 1.00 65.12 137 SER A C 1
ATOM 1066 O O . SER A 1 137 ? 7.983 30.915 -0.837 1.00 65.12 137 SER A O 1
ATOM 1068 N N . PRO A 1 138 ? 8.752 29.122 0.281 1.00 71.62 138 PRO A N 1
ATOM 1069 C CA . PRO A 1 138 ? 7.468 28.438 0.272 1.00 71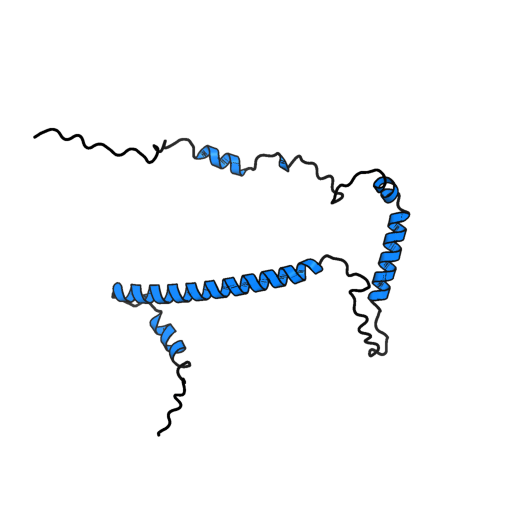.62 138 PRO A CA 1
ATOM 1070 C C . PRO A 1 138 ? 6.373 29.282 0.934 1.00 71.62 138 PRO A C 1
ATOM 1072 O O . PRO A 1 138 ? 6.603 29.893 1.977 1.00 71.62 138 PRO A O 1
ATOM 1075 N N . ALA A 1 139 ? 5.154 29.251 0.390 1.00 61.88 139 ALA A N 1
ATOM 1076 C CA . ALA A 1 139 ? 4.016 30.027 0.901 1.00 61.88 139 ALA A CA 1
ATOM 1077 C C . ALA A 1 139 ? 3.682 29.756 2.388 1.00 61.88 139 ALA A C 1
ATOM 1079 O O . ALA A 1 139 ? 3.096 30.604 3.059 1.00 61.88 139 ALA A O 1
ATOM 1080 N N . TRP A 1 140 ? 4.094 28.605 2.933 1.00 64.56 140 TRP A N 1
ATOM 1081 C CA . TRP A 1 140 ? 3.924 28.276 4.352 1.00 64.56 140 TRP A CA 1
ATOM 1082 C C . TRP A 1 140 ? 4.856 29.067 5.288 1.00 64.56 140 TRP A C 1
ATOM 1084 O O . TRP A 1 140 ? 4.583 29.138 6.485 1.00 64.56 140 TRP A O 1
ATOM 1094 N N . ALA A 1 141 ? 5.914 29.711 4.778 1.00 63.03 141 ALA A N 1
ATOM 1095 C CA . ALA A 1 141 ? 6.803 30.546 5.588 1.00 63.03 141 ALA A CA 1
ATOM 1096 C C . ALA A 1 141 ? 6.057 31.734 6.229 1.00 63.03 141 ALA A C 1
ATOM 1098 O O . ALA A 1 141 ? 6.309 32.063 7.385 1.00 63.03 141 ALA A O 1
ATOM 1099 N N . ALA A 1 142 ? 5.060 32.298 5.537 1.00 61.34 142 ALA A N 1
ATOM 1100 C CA . ALA A 1 142 ? 4.241 33.405 6.039 1.00 61.34 142 ALA A CA 1
ATOM 1101 C C . ALA A 1 142 ? 3.329 33.022 7.224 1.00 61.34 142 ALA A C 1
ATOM 1103 O O . ALA A 1 142 ? 2.900 33.887 7.986 1.00 61.34 142 ALA A O 1
ATOM 1104 N N . TRP A 1 143 ? 3.031 31.730 7.410 1.00 59.72 143 TRP A N 1
ATOM 1105 C CA . TRP A 1 143 ? 2.248 31.252 8.555 1.00 59.72 143 TRP A CA 1
ATOM 1106 C C . TRP A 1 143 ? 3.068 31.185 9.849 1.00 59.72 143 TRP A C 1
ATOM 1108 O O . TRP A 1 143 ? 2.501 31.299 10.934 1.00 59.72 143 TRP A O 1
ATOM 1118 N N . ARG A 1 144 ? 4.397 31.045 9.749 1.00 60.56 144 ARG A N 1
ATOM 1119 C CA . ARG A 1 144 ? 5.295 30.941 10.907 1.00 60.56 144 ARG A CA 1
ATOM 1120 C C . ARG A 1 144 ? 5.433 32.266 11.661 1.00 60.56 144 ARG A C 1
ATOM 1122 O O . ARG A 1 144 ? 5.478 32.259 12.886 1.00 60.56 144 ARG A O 1
ATOM 1129 N N . ASP A 1 145 ? 5.411 33.388 10.948 1.00 57.50 145 ASP A N 1
ATOM 1130 C CA . ASP A 1 145 ? 5.594 34.715 11.554 1.00 57.50 145 ASP A CA 1
ATOM 1131 C C . ASP A 1 145 ? 4.322 35.252 12.232 1.00 57.50 145 ASP A C 1
ATOM 11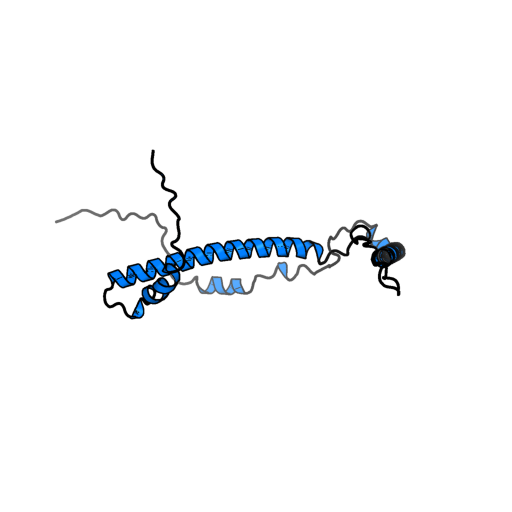33 O O . ASP A 1 145 ? 4.389 36.160 13.057 1.00 57.50 145 ASP A O 1
ATOM 1137 N N . ARG A 1 146 ? 3.149 34.660 11.961 1.00 56.69 146 ARG A N 1
ATOM 1138 C CA . ARG A 1 146 ? 1.876 35.085 12.570 1.00 56.69 146 ARG A CA 1
ATOM 1139 C C . ARG A 1 146 ? 1.673 34.567 14.002 1.00 56.69 146 ARG A C 1
ATOM 1141 O O . ARG A 1 146 ? 0.838 35.106 14.719 1.00 56.69 146 ARG A O 1
ATOM 1148 N N . VAL A 1 147 ? 2.435 33.563 14.441 1.00 58.47 147 VAL A N 1
ATOM 1149 C CA . VAL A 1 147 ? 2.323 32.986 15.800 1.00 58.47 147 VAL A CA 1
ATOM 1150 C C . VAL A 1 147 ? 3.383 33.563 16.761 1.00 58.47 147 VAL A C 1
ATOM 1152 O O . VAL A 1 147 ? 3.417 33.215 17.933 1.00 58.47 147 VAL A O 1
ATOM 1155 N N . GLY A 1 148 ? 4.243 34.476 16.292 1.00 54.28 148 GLY A N 1
ATOM 1156 C CA . GLY A 1 148 ? 5.403 34.986 17.036 1.00 54.28 148 GLY A CA 1
ATOM 1157 C C . GLY A 1 148 ? 5.195 36.249 17.882 1.00 54.28 148 GLY A C 1
ATOM 1158 O O . GLY A 1 148 ? 6.185 36.856 18.278 1.00 54.28 148 GLY A O 1
ATOM 1159 N N . LEU A 1 149 ? 3.958 36.680 18.156 1.00 52.06 149 LEU A N 1
ATOM 1160 C CA . LEU A 1 149 ? 3.678 37.835 19.027 1.00 52.06 149 LEU A CA 1
ATOM 1161 C C . LEU A 1 149 ? 2.751 37.439 20.181 1.00 52.06 149 LEU A C 1
ATOM 1163 O O . LEU A 1 149 ? 1.588 37.824 20.237 1.00 52.06 149 LEU A O 1
ATOM 1167 N N . GLY A 1 150 ? 3.288 36.646 21.100 1.00 54.75 150 GLY A N 1
ATOM 1168 C CA . GLY A 1 150 ? 2.654 36.322 22.373 1.00 54.75 150 GLY A CA 1
ATOM 1169 C C . GLY A 1 150 ? 3.402 35.183 23.049 1.00 54.75 150 GLY A C 1
ATOM 1170 O O . GLY A 1 150 ? 3.530 34.115 22.466 1.00 54.75 150 GLY A O 1
ATOM 1171 N N . GLU A 1 151 ? 3.880 35.423 24.266 1.00 50.78 151 GLU A N 1
ATOM 1172 C CA . GLU A 1 151 ? 4.560 34.469 25.151 1.00 50.78 151 GLU A CA 1
ATOM 1173 C C . GLU A 1 151 ? 6.068 34.234 24.911 1.00 50.78 151 GLU A C 1
ATOM 1175 O O . GLU A 1 151 ? 6.515 33.244 24.329 1.00 50.78 151 GLU A O 1
ATOM 1180 N N . GLN A 1 152 ? 6.894 35.123 25.485 1.00 49.09 152 GLN A N 1
ATOM 1181 C CA . GLN A 1 152 ? 8.258 34.758 25.879 1.00 49.09 152 GLN A CA 1
ATOM 1182 C C . GLN A 1 152 ? 8.178 33.658 26.944 1.00 49.09 152 GLN A C 1
ATOM 1184 O O . GLN A 1 152 ? 7.861 33.914 28.104 1.00 49.09 152 GLN A O 1
ATOM 1189 N N . ARG A 1 153 ? 8.472 32.420 26.554 1.00 56.28 153 ARG A N 1
ATOM 1190 C CA . ARG A 1 153 ? 8.653 31.310 27.490 1.00 56.28 153 ARG A CA 1
ATOM 1191 C C . ARG A 1 153 ? 10.066 31.414 28.090 1.00 56.28 153 ARG A C 1
ATOM 1193 O O . ARG A 1 153 ? 11.024 31.369 27.317 1.00 56.28 153 ARG A O 1
ATOM 1200 N N . PRO A 1 154 ? 10.241 31.559 29.416 1.00 65.25 154 PRO A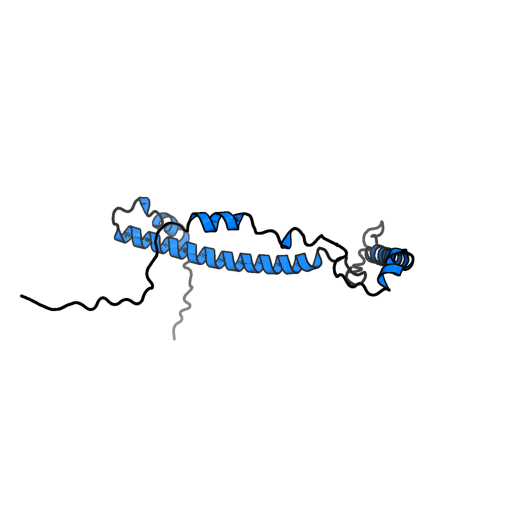 N 1
ATOM 1201 C CA . PRO A 1 154 ? 11.577 31.572 30.001 1.00 65.25 154 PRO A CA 1
ATOM 1202 C C . PRO A 1 154 ? 12.238 30.179 29.906 1.00 65.25 154 PRO A C 1
ATOM 1204 O O . PRO A 1 154 ? 11.531 29.165 29.877 1.00 65.25 154 PRO A O 1
ATOM 1207 N N . PRO A 1 155 ? 13.582 30.114 29.828 1.00 69.62 155 PRO A N 1
ATOM 1208 C CA . PRO A 1 155 ? 14.331 28.869 29.661 1.00 69.62 155 PRO A CA 1
ATOM 1209 C C . PRO A 1 155 ? 14.171 27.927 30.871 1.00 69.62 155 PRO A C 1
ATOM 1211 O O . PRO A 1 155 ? 14.024 28.396 32.003 1.00 69.62 155 PRO A O 1
ATOM 1214 N N . PRO A 1 156 ? 14.212 26.598 30.663 1.00 63.00 156 PRO A N 1
ATOM 1215 C CA . PRO A 1 156 ? 13.902 25.609 31.692 1.00 63.00 156 PRO A CA 1
ATOM 1216 C C . PRO A 1 156 ? 15.095 25.310 32.617 1.00 63.00 156 PRO A C 1
ATOM 1218 O O . PRO A 1 156 ? 15.517 24.168 32.674 1.00 63.00 156 PRO A O 1
ATOM 1221 N N . ASP A 1 157 ? 15.632 26.310 33.328 1.00 61.72 157 ASP A N 1
ATOM 1222 C CA . ASP A 1 157 ? 16.650 26.097 34.382 1.00 61.72 157 ASP A CA 1
ATOM 1223 C C . ASP A 1 157 ? 16.660 27.216 35.449 1.00 61.72 157 ASP A C 1
ATOM 1225 O O . ASP A 1 157 ? 17.691 27.780 35.812 1.00 61.72 157 ASP A O 1
ATOM 1229 N N . ALA A 1 158 ? 15.488 27.555 35.992 1.00 52.25 158 ALA A N 1
ATOM 1230 C CA . ALA A 1 158 ? 15.385 28.430 37.161 1.00 52.25 158 ALA A CA 1
ATOM 1231 C C . ALA A 1 158 ? 14.695 27.690 38.314 1.00 52.25 158 ALA A C 1
ATOM 1233 O O . ALA A 1 158 ? 13.473 27.684 38.434 1.00 52.25 158 ALA A O 1
ATOM 1234 N N . ILE A 1 159 ? 15.498 27.051 39.167 1.00 58.44 159 ILE A N 1
ATOM 1235 C CA . ILE A 1 159 ? 15.066 26.541 40.473 1.00 58.44 159 ILE A CA 1
ATOM 1236 C C . ILE A 1 159 ? 14.726 27.760 41.351 1.00 58.44 159 ILE A C 1
ATOM 1238 O O . ILE A 1 159 ? 15.631 28.557 41.626 1.00 58.44 159 ILE A O 1
ATOM 1242 N N . PRO A 1 160 ? 13.481 27.945 41.828 1.00 56.44 160 PRO A N 1
ATOM 1243 C CA . PRO A 1 160 ? 13.210 28.979 42.813 1.00 56.44 160 PRO A CA 1
ATOM 1244 C C . PRO A 1 160 ? 13.856 28.564 44.140 1.00 56.44 160 PRO A C 1
ATOM 1246 O O . PRO A 1 160 ? 13.448 27.591 44.772 1.00 56.44 160 PRO A O 1
ATOM 1249 N N . ARG A 1 161 ? 14.895 29.294 44.562 1.00 53.16 161 ARG A N 1
ATOM 1250 C CA . ARG A 1 161 ? 15.413 29.207 45.931 1.00 53.16 161 ARG A CA 1
ATOM 1251 C C . ARG A 1 161 ? 14.314 29.702 46.869 1.00 53.16 161 ARG A C 1
ATOM 1253 O O . ARG A 1 161 ? 14.021 30.896 46.888 1.00 53.16 161 ARG A O 1
ATOM 1260 N N . SER A 1 162 ? 13.700 28.785 47.610 1.00 48.41 162 SER A N 1
ATOM 1261 C CA . SER A 1 162 ? 12.775 29.112 48.692 1.00 48.41 162 SER A CA 1
ATOM 1262 C C . SER A 1 162 ? 13.487 29.997 49.709 1.00 48.41 162 SER A C 1
ATOM 1264 O O . SER A 1 162 ? 14.487 29.611 50.310 1.00 48.41 162 SER A O 1
ATOM 1266 N N . ASN A 1 163 ? 12.976 31.213 49.838 1.00 48.94 163 ASN A N 1
ATOM 1267 C CA . ASN A 1 163 ? 13.378 32.197 50.821 1.00 48.94 163 ASN A CA 1
ATOM 1268 C C . ASN A 1 163 ? 12.744 31.797 52.164 1.00 48.94 163 ASN A C 1
ATOM 1270 O O . ASN A 1 163 ? 11.570 32.073 52.398 1.00 48.94 163 ASN A O 1
ATOM 1274 N N . GLU A 1 164 ? 13.485 31.090 53.016 1.00 54.31 164 GLU A N 1
ATOM 1275 C CA . GLU A 1 164 ? 13.113 30.919 54.420 1.00 54.31 164 GLU A CA 1
ATOM 1276 C C . GLU A 1 164 ? 13.462 32.198 55.181 1.00 54.31 164 GLU A C 1
ATOM 1278 O O . GLU A 1 164 ? 14.644 32.434 55.404 1.00 54.31 164 GLU A O 1
ATOM 1283 N N . GLN A 1 165 ? 12.462 32.986 55.604 1.00 51.59 165 GLN A N 1
ATOM 1284 C CA . GLN A 1 165 ? 12.496 33.747 56.863 1.00 51.59 165 GLN A CA 1
ATOM 1285 C C . GLN A 1 165 ? 11.083 34.070 57.384 1.00 51.59 165 GLN A C 1
ATOM 1287 O O . GLN A 1 165 ? 10.289 34.685 56.675 1.00 51.59 165 GLN A O 1
ATOM 1292 N N . ARG A 1 166 ? 10.896 33.771 58.684 1.00 43.44 166 ARG A N 1
ATOM 1293 C CA . ARG A 1 166 ? 9.836 34.191 59.633 1.00 43.44 166 ARG A CA 1
ATOM 1294 C C . ARG A 1 166 ? 8.437 33.619 59.384 1.00 43.44 166 ARG A C 1
ATOM 1296 O O . ARG A 1 166 ? 7.899 33.738 58.295 1.00 43.44 166 ARG A O 1
ATOM 1303 N N . ILE A 1 167 ? 7.773 33.035 60.383 1.00 45.38 167 ILE A N 1
ATOM 1304 C CA . ILE A 1 167 ? 7.651 33.438 61.802 1.00 45.38 167 ILE A CA 1
ATOM 1305 C C . ILE A 1 167 ? 7.798 32.231 62.729 1.00 45.38 167 ILE A C 1
ATOM 1307 O O . ILE A 1 167 ? 7.242 31.168 62.384 1.00 45.38 167 ILE A O 1
#

=== Feature glossary ===
The features interleaved in this record are:

— What the protein is —

Sequence gives the chain of amino acids in standard one-letter code (A=alanine, C=cysteine, …, Y=tyrosine), read N→C. It is the only feature that is directly encoded by the gene; all structural features are derived from the folded form of this sequence.

Database cross-references. InterPro integrates a dozen domain/family signature databases into unified entries with residue-range hits. GO terms attach function/process/location labels with evidence codes. CATH codes position the fold in a four-level structural taxonomy. Organism is the NCBI-taxonomy species name.

— Where its atoms are —

Atomic coordinates in PDBx/mmCIF format — the same representation the Protein Data Bank distributes. Each line of the _atom_site loop places one backbone atom in Cartesian space (units: ångströms, origin: arbitrary).

The six renders are orthographic views along the three Cartesian axes in both directions. Representation (cartoon, sticks, or surface) and color scheme (sequence-rainbow or by-chain) vary across proteins so the training set covers all the common visualization conventions.

— Local backbone conformation —

Eight-state secondary structure (DSSP): H is the canonical α-helix, G the tighter 3₁₀-helix, I the wider π-helix; E/B are β-structure, T and S are turns and bends, and '-' is everything else. DSSP derives these from the pattern of main-chain N–H···O=C hydrogen bonds, not from the sequence.

P-SEA three-state annotation labels each residue as helix, strand, or coil based purely on the geometry of the Cα trace. It serves as a fallback when the full backbone (and thus DSSP) is unavailable.

The φ/ψ torsion pair specifies the backbone conformation at each residue. φ rotates about the N–Cα bond, ψ about the Cα–C bond. Steric clashes forbid most of the (φ, ψ) plane — the allowed regions (α-helix basin, β-sheet basin, left-handed helix) are the Ramachandran-allowed regions.

— Global shape and packing —

The geometric summary reports three shape descriptors. Rg (radius of gyration) measures how spread out the Cα atoms are about their centre of mass; compact globular proteins have small Rg, elongated or unfolded ones large. Cα contacts (<8 Å, |i−j|>4) count long-range residue pairs in spatial proximity — high for tightly packed folds, near zero for rods or random coil. The bounding-box extents give the protein's footprint along x, y, z in Å.

Solvent-accessible surface area (SASA) is the area in Å² traced out by the centre of a 1.4 Å probe sphere (a water molecule) rolled over the protein's van der Waals surface (Shrake–Rupley / Lee–Richards construction). Buried residues have near-zero SASA; fully exposed residues can exceed 200 Å². The total SASA scales roughly with the number of surface residues.

The contact map is a binary N×N matrix image: pixel (i, j) is dark where Cα_i and Cα_j are within 8 Å and |i−j|>4. Because the |i−j|>4 filter removes local helical contacts, off-diagonal stripes parallel to the main diagonal indicate parallel β-sheets; stripes perpendicular to it indicate antiparallel β-sheets. The Ramachandran plot scatters every residue's (φ, ψ) pair against the sterically allowed regions. The PAE heatmap renders the predicted-aligned-error matrix.

— Structural neighborhood —

3Di is Foldseek's structural alphabet. Each residue is assigned one of twenty discrete states based on how its Cα sits relative to its spatial (not sequential) neighbors. Aligning 3Di strings finds structural homologs roughly as well as full 3D superposition, but orders of magnitude faster.

Nearest PDB neighbors are the top structural matches found by Foldseek when searching this structure against the entire Protein Data Bank. Each hit reports a TM-score (0 to 1; >0.5 almost always implies the same fold) and an E-value. These are *structural* homologs — they may share no detectable sequence similarity.

— Confidence and disorder —

For AlphaFold models, the B-factor field carries pLDDT — the model's own estimate of local accuracy on a 0–100 scale. Regions with pLDDT<50 should be treated as essentially unmodeled; they often correspond to intrinsically disordered segments.

Crystallographic B-factors measure how much each atom's electron density is smeared out, in Å². They rise in mobile loops and surface residues and fall in the buried interior. In AlphaFold models this column is repurposed to hold pLDDT instead.

Predicted aligned error is AlphaFold's pairwise confidence. Unlike pLDDT (per-residue), PAE is per-residue-pair and captures whether two parts of the structure are correctly placed relative to each other. Units are ångströms of expected positional error.